Protein 3EGR (pdb70)

Sequence (123 aa):
QKEWPLWEVFVRSKQGLEHKHCGSLHATDAQQALHARRDVYTRRQEGVSIWVVPSSTAITASAPKEWPLWEVFVRSKQGLEHKHCGSLHATDAQQALHHARDVYTRRQEGVSIWVVPSTAITASAP

InterPro domains:
  IPR009359 1,2-phenylacetyl-CoA epoxidase, subunit B [PF06243] (5-92)
  IPR009359 1,2-phenylacetyl-CoA epoxidase, subunit B [PIRSF030200] (2-95)
  IPR009359 1,2-phenylacetyl-CoA epoxidase, subunit B [TIGR02157] (6-95)
  IPR038693 Phenylacetyl-CoA epoxidase, subunit B [G3DSA:3.10.20.520] (1-65)

Solvent-accessible surface area: 7935 Å² total

Nearest PDB structures (foldseek):
  3egr-assembly1_B-2  TM=1.000E+00  e=9.065E-10  Cupriavidus pinatubonensis JMP134
  4iit-assembly1_B-2  TM=1.007E+00  e=4.317E-09  Klebsiella pneumoniae subsp. pneumoniae MGH 78578
  6bq8-assembly1_A  TM=4.868E-01  e=2.637E+00  Homo sapiens
  3egr-assembly1_B-2  TM=1.017E+00  e=6.354E-11  Cupriavidus pinatubonensis JMP134
  4iit-assembly1_B-2  TM=9.914E-01  e=5.983E-08  Klebsiella pneumoniae subsp. pneumoniae MGH 78578

B-factor: mean 26.14, std 7.86, range [10.58, 69.85]

Organism: Cupriavidus pinatubonensis (strain JMP 134 / LMG 1197) (NCBI:txid264198)

CATH classification: 3.10.20.520

Secondary structure (DSSP, 8-state):
-----EEEEEEE-TT-SS-EEEEEEE-SSHHHHH--IIIIITT-TT-EEEEEEGGG-EEPP-/----EEEEEEE-SS-SSPEEEEEEE-SSHHHHH--HHHHS-S-TT-EEEEEEGGG-EE---

Radius of gyration: 14.67 Å; Cα contacts (8 Å, |Δi|>4): 258; chains: 2; bounding box: 36×41×39 Å

Structure (mmCIF, N/CA/C/O backbone):
data_3EGR
#
_entry.id   3EGR
#
_cell.length_a   93.260
_cell.length_b   93.260
_cell.length_c   114.698
_cell.angle_alpha   90.000
_cell.angle_beta   90.000
_cell.angle_gamma   120.000
#
_symmetry.space_group_name_H-M   'P 61 2 2'
#
loop_
_entity.id
_entity.type
_entity.pdbx_description
1 polymer 'phenylacetate-CoA oxygenase subunit PaaB'
2 non-polymer 'THIOCYANATE ION'
3 water water
#
loop_
_atom_site.group_PDB
_atom_site.id
_atom_site.type_symbol
_atom_site.label_atom_id
_atom_site.label_alt_id
_atom_site.label_comp_id
_atom_site.label_asym_id
_atom_site.label_entity_id
_atom_site.label_seq_id
_atom_site.pdbx_PDB_ins_code
_atom_site.Cartn_x
_atom_site.Cartn_y
_atom_site.Cartn_z
_atom_site.occupancy
_atom_site.B_iso_or_equiv
_atom_site.auth_seq_id
_atom_site.auth_comp_id
_atom_site.auth_asym_id
_atom_site.auth_atom_id
_atom_site.pdbx_PDB_model_num
ATOM 1 N N . GLN A 1 4 ? 28.258 15.436 -11.682 1.00 49.60 3 GLN A N 1
ATOM 2 C CA . GLN A 1 4 ? 29.222 14.453 -11.118 1.00 49.29 3 GLN A CA 1
ATOM 3 C C . GLN A 1 4 ? 29.755 14.891 -9.730 1.00 45.07 3 GLN A C 1
ATOM 4 O O . GLN A 1 4 ? 30.434 15.915 -9.603 1.00 45.25 3 GLN A O 1
ATOM 10 N N . LYS A 1 5 ? 29.461 14.092 -8.704 1.00 38.25 4 LYS A N 1
ATOM 11 C CA . LYS A 1 5 ? 29.718 14.465 -7.318 1.00 34.97 4 LY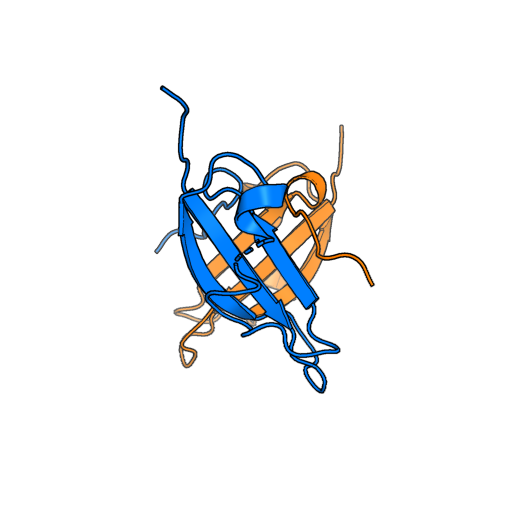S A CA 1
ATOM 12 C C . LYS A 1 5 ? 31.217 14.585 -6.969 1.00 31.65 4 LYS A C 1
ATOM 13 O O . LYS A 1 5 ? 32.073 14.117 -7.719 1.00 31.23 4 LYS A O 1
ATOM 18 N N . GLU A 1 6 ? 31.505 15.239 -5.835 1.00 26.97 5 GLU A N 1
ATOM 19 C CA . GLU A 1 6 ? 32.851 15.303 -5.250 1.00 23.68 5 GLU A CA 1
ATOM 20 C C . GLU A 1 6 ? 33.060 14.105 -4.356 1.00 21.93 5 GLU A C 1
ATOM 21 O O . GLU A 1 6 ? 32.136 13.676 -3.687 1.00 21.11 5 GLU A O 1
ATOM 27 N N . TRP A 1 7 ? 34.284 13.586 -4.335 1.00 21.81 6 TRP A N 1
ATOM 28 C CA . TRP A 1 7 ? 34.638 12.414 -3.545 1.00 22.16 6 TRP A CA 1
ATOM 29 C C . TRP A 1 7 ? 35.876 12.719 -2.715 1.00 24.19 6 TRP A C 1
ATOM 30 O O . TRP A 1 7 ? 36.955 12.166 -2.956 1.00 25.31 6 TRP A O 1
ATOM 41 N N . PRO A 1 8 ? 35.727 13.596 -1.721 1.00 23.73 7 PRO A N 1
ATOM 42 C CA . PRO A 1 8 ? 36.870 13.976 -0.911 1.00 23.64 7 PRO A CA 1
ATOM 43 C C . PRO A 1 8 ? 37.437 12.814 -0.081 1.00 23.84 7 PRO A C 1
ATOM 44 O O . PRO A 1 8 ? 36.801 11.748 0.037 1.00 22.84 7 PRO A O 1
ATOM 48 N N . LEU A 1 9 ? 38.630 13.048 0.472 1.00 22.36 8 LEU A N 1
ATOM 49 C CA . LEU A 1 9 ? 39.361 12.063 1.262 1.00 21.44 8 LEU A CA 1
ATOM 50 C C . LEU A 1 9 ? 38.908 12.115 2.719 1.00 22.30 8 LEU A C 1
ATOM 51 O O . LEU A 1 9 ? 38.678 13.196 3.265 1.00 24.87 8 LEU A O 1
ATOM 56 N N . TRP A 1 10 ? 38.767 10.936 3.327 1.00 22.88 9 TRP A N 1
ATOM 57 C CA . TRP A 1 10 ? 38.352 10.776 4.730 1.00 21.34 9 TRP A CA 1
ATOM 58 C C . TRP A 1 10 ? 39.370 9.916 5.439 1.00 21.83 9 TRP A C 1
ATOM 59 O O . TRP A 1 10 ? 39.892 8.961 4.863 1.00 22.65 9 TRP A O 1
ATOM 70 N N . GLU A 1 11 ? 39.690 10.267 6.674 1.00 23.08 10 GLU A N 1
ATOM 71 C CA . GLU A 1 11 ? 40.495 9.387 7.499 1.00 24.33 10 GLU A CA 1
ATOM 72 C C . GLU A 1 11 ? 39.561 8.558 8.371 1.00 25.14 10 GLU A C 1
ATOM 73 O O . GLU A 1 11 ? 38.530 9.055 8.857 1.00 25.03 10 GLU A O 1
ATOM 79 N N . VAL A 1 12 ? 39.928 7.292 8.550 1.00 24.36 11 VAL A N 1
ATOM 80 C CA . VAL A 1 12 ? 39.103 6.332 9.256 1.00 23.78 11 VAL A CA 1
ATOM 81 C C . VAL A 1 12 ? 39.826 5.878 10.525 1.00 24.68 11 VAL A C 1
ATOM 82 O O . VAL A 1 12 ? 40.985 5.459 10.475 1.00 26.19 11 VAL A O 1
ATOM 86 N N . PHE A 1 13 ? 39.126 5.939 11.652 1.00 24.95 12 PHE A N 1
ATOM 87 C CA . PHE A 1 13 ? 39.647 5.464 12.930 1.00 23.56 12 PHE A CA 1
ATOM 88 C C . PHE A 1 13 ? 38.665 4.448 13.470 1.00 23.27 12 PHE A C 1
ATOM 89 O O . PHE A 1 13 ? 37.460 4.702 13.452 1.00 22.46 12 PHE A O 1
ATOM 97 N N . VAL A 1 14 ? 39.179 3.317 13.964 1.00 23.06 13 VAL A N 1
ATOM 98 C CA . VAL A 1 14 ? 38.344 2.238 14.492 1.00 22.70 13 VAL A CA 1
ATOM 99 C C . VAL A 1 14 ? 38.741 1.859 15.919 1.00 24.83 13 VAL A C 1
ATOM 100 O O . VAL A 1 14 ? 39.924 1.835 16.259 1.00 25.63 13 VAL A O 1
ATOM 104 N N . ARG A 1 15 ? 37.750 1.571 16.755 1.00 26.08 14 ARG A N 1
ATOM 105 C CA . ARG A 1 15 ? 38.005 0.981 18.056 1.00 26.63 14 ARG A CA 1
ATOM 106 C C . ARG A 1 15 ? 37.322 -0.357 18.093 1.00 26.53 14 ARG A C 1
ATOM 107 O O . ARG A 1 15 ? 36.103 -0.430 18.021 1.00 26.34 14 ARG A O 1
ATOM 115 N N . SER A 1 16 ? 38.117 -1.410 18.231 1.00 27.71 15 SER A N 1
ATOM 116 C CA . SER A 1 16 ? 37.619 -2.771 18.176 1.00 28.05 15 SER A CA 1
ATOM 117 C C . SER A 1 16 ? 36.778 -3.107 19.404 1.00 28.32 15 SER A C 1
ATOM 118 O O . SER A 1 16 ? 36.735 -2.327 20.359 1.00 26.67 15 SER A O 1
ATOM 121 N N . LYS A 1 17 ? 36.117 -4.270 19.362 1.00 31.19 16 LYS A N 1
ATOM 122 C CA . LYS A 1 17 ? 35.175 -4.703 20.416 1.00 33.50 16 LYS A CA 1
ATOM 123 C C . LYS A 1 17 ? 35.811 -4.597 21.792 1.00 34.38 16 LYS A C 1
ATOM 124 O O . LYS A 1 17 ? 35.388 -3.780 22.611 1.00 34.91 16 LYS A O 1
ATOM 127 N N . GLN A 1 18 ? 36.858 -5.385 22.023 1.00 35.33 17 GLN A N 1
ATOM 128 C CA . GLN A 1 18 ? 37.579 -5.3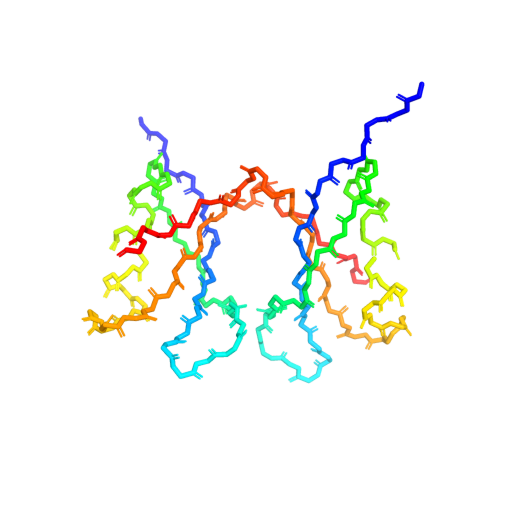33 23.296 1.00 36.11 17 GLN A CA 1
ATOM 129 C C . GLN A 1 18 ? 38.578 -4.149 23.357 1.00 36.56 17 GLN A C 1
ATOM 130 O O . GLN A 1 18 ? 39.255 -3.969 24.363 1.00 38.00 17 GLN A O 1
ATOM 133 N N . GLY A 1 19 ? 38.644 -3.328 22.305 1.00 36.69 18 GLY A N 1
ATOM 134 C CA . GLY A 1 19 ? 39.619 -2.228 22.209 1.00 35.05 18 GLY A CA 1
ATOM 135 C C . GLY A 1 19 ? 39.325 -1.021 23.088 1.00 34.17 18 GLY A C 1
ATOM 136 O O . GLY A 1 19 ? 38.166 -0.690 23.343 1.00 32.93 18 GLY A O 1
ATOM 137 N N . LEU A 1 20 ? 40.392 -0.355 23.534 1.00 33.71 19 LEU A N 1
ATOM 138 C CA . LEU A 1 20 ? 40.295 0.770 24.464 1.00 33.31 19 LEU A CA 1
ATOM 139 C C . LEU A 1 20 ? 40.193 2.116 23.753 1.00 32.86 19 LEU A C 1
ATOM 140 O O . LEU A 1 20 ? 39.432 2.979 24.184 1.00 34.15 19 LEU A O 1
ATOM 145 N N . GLU A 1 21 ? 40.953 2.308 22.676 1.00 30.95 20 GLU A N 1
ATOM 146 C CA . GLU A 1 21 ? 40.919 3.572 21.942 1.00 29.97 20 GLU A CA 1
ATOM 147 C C . GLU A 1 21 ? 40.790 3.406 20.421 1.00 28.34 20 GLU A C 1
ATOM 148 O O . GLU A 1 21 ? 41.031 2.340 19.870 1.00 27.13 20 GLU A O 1
ATOM 154 N N . HIS A 1 22 ? 40.396 4.482 19.750 1.00 26.96 21 HIS A N 1
ATOM 155 C CA . HIS A 1 22 ? 40.290 4.492 18.301 1.00 26.03 21 HIS A CA 1
ATOM 156 C C . HIS A 1 22 ? 41.695 4.594 17.694 1.00 26.17 21 HIS A C 1
ATOM 157 O O . HIS A 1 22 ? 42.482 5.438 18.108 1.00 26.85 21 HIS A O 1
ATOM 164 N N . LYS A 1 23 ? 42.009 3.708 16.748 1.00 25.80 22 LYS A N 1
ATOM 165 C CA . LYS A 1 23 ? 43.294 3.703 16.044 1.00 26.18 22 LYS A CA 1
ATOM 166 C C . LYS A 1 23 ? 43.027 4.020 14.569 1.00 26.89 22 LYS A C 1
ATOM 167 O O . LYS A 1 23 ? 42.073 3.507 13.971 1.00 26.76 22 LYS A O 1
ATOM 171 N N . HIS A 1 24 ? 43.869 4.869 13.988 1.00 26.22 23 HIS A N 1
ATOM 172 C CA . HIS A 1 24 ? 43.795 5.181 12.567 1.00 25.41 23 HIS A CA 1
ATOM 173 C C . HIS A 1 24 ? 44.135 3.944 11.774 1.00 26.24 23 HIS A C 1
ATOM 174 O O . HIS A 1 24 ? 45.183 3.341 11.991 1.00 27.21 23 HIS A O 1
ATOM 181 N N . CYS A 1 25 ? 43.265 3.562 10.852 1.00 26.39 24 CYS A N 1
ATOM 182 C CA . CYS A 1 25 ? 43.490 2.341 10.084 1.00 27.04 24 CYS A CA 1
ATOM 183 C C . CYS A 1 25 ? 43.590 2.558 8.567 1.00 26.13 24 CYS A C 1
ATOM 184 O O . CYS A 1 25 ? 43.884 1.624 7.836 1.00 26.23 24 CYS A O 1
ATOM 187 N N . GLY A 1 26 ? 43.375 3.788 8.100 1.00 26.53 25 GLY A N 1
ATOM 188 C CA . GLY A 1 26 ? 43.532 4.108 6.687 1.00 25.22 25 GLY A CA 1
ATOM 189 C C . GLY A 1 26 ? 42.671 5.263 6.243 1.00 26.06 25 GLY A C 1
ATOM 190 O O . GLY A 1 26 ? 42.129 6.008 7.081 1.00 26.23 25 GLY A O 1
ATOM 191 N N . SER A 1 27 ? 42.541 5.381 4.918 1.00 26.81 26 SER A N 1
ATOM 192 C CA . SER A 1 27 ? 41.820 6.470 4.250 1.00 28.02 26 SER A CA 1
ATOM 193 C C . SER A 1 27 ? 40.871 5.899 3.240 1.00 27.19 26 SER A C 1
ATOM 194 O O . SER A 1 27 ? 41.034 4.759 2.830 1.00 29.12 26 SER A O 1
ATOM 197 N N . LEU A 1 28 ? 39.900 6.699 2.819 1.00 24.68 27 LEU A N 1
ATOM 198 C CA . LEU A 1 28 ? 39.089 6.365 1.668 1.00 23.26 27 LEU A CA 1
ATOM 199 C C . LEU A 1 28 ? 38.403 7.612 1.118 1.00 23.35 27 LEU A C 1
ATOM 200 O O . LEU A 1 28 ? 38.276 8.613 1.819 1.00 24.74 27 LEU A O 1
ATOM 205 N N . HIS A 1 29 ? 37.994 7.555 -0.146 1.00 21.17 28 HIS A N 1
ATOM 206 C CA . HIS A 1 29 ? 37.246 8.641 -0.762 1.00 21.03 28 HIS A CA 1
ATOM 207 C C . HIS A 1 29 ? 35.767 8.332 -0.781 1.00 20.75 28 HIS A C 1
ATOM 208 O O . HIS A 1 29 ? 35.369 7.228 -1.169 1.00 20.44 28 HIS A O 1
ATOM 215 N N . ALA A 1 30 ? 34.958 9.316 -0.379 1.00 20.81 29 ALA A N 1
ATOM 216 C CA . ALA A 1 30 ? 33.497 9.142 -0.280 1.00 19.93 29 ALA A CA 1
ATOM 217 C C . ALA A 1 30 ? 32.787 10.469 -0.454 1.00 18.50 29 ALA A C 1
ATOM 218 O O . ALA A 1 30 ? 33.359 11.524 -0.202 1.00 18.94 29 ALA A O 1
ATOM 220 N N . THR A 1 31 ? 31.536 10.424 -0.891 1.00 18.74 30 THR A N 1
ATOM 221 C CA . THR A 1 31 ? 30.805 11.664 -1.164 1.00 18.61 30 THR A CA 1
ATOM 222 C C . THR A 1 31 ? 30.331 12.348 0.117 1.00 19.63 30 THR A C 1
ATOM 223 O O . THR A 1 31 ? 30.157 13.531 0.118 1.00 21.15 30 THR A O 1
ATOM 227 N N . ASP A 1 32 ? 30.134 11.625 1.211 1.00 21.12 31 ASP A N 1
ATOM 228 C CA . ASP A 1 32 ? 29.772 12.278 2.471 1.00 20.46 31 ASP A CA 1
ATOM 229 C C . ASP A 1 32 ? 30.074 11.388 3.660 1.00 20.50 31 ASP A C 1
ATOM 230 O O . ASP A 1 32 ? 30.522 10.234 3.490 1.00 20.94 31 ASP A O 1
ATOM 235 N N . ALA A 1 33 ? 29.828 11.911 4.860 1.00 18.50 32 ALA A N 1
ATOM 236 C CA . ALA A 1 33 ? 30.241 11.216 6.069 1.00 19.25 32 ALA A CA 1
ATOM 237 C C . ALA A 1 33 ? 29.518 9.872 6.209 1.00 19.85 32 ALA A C 1
ATOM 238 O O . ALA A 1 33 ? 30.107 8.880 6.643 1.00 19.98 32 ALA A O 1
ATOM 240 N N . GLN A 1 34 ? 28.258 9.822 5.802 1.00 20.93 33 GLN A N 1
ATOM 241 C CA . GLN A 1 34 ? 27.495 8.586 5.950 1.00 20.96 33 GLN A CA 1
ATOM 242 C C . GLN A 1 34 ? 27.941 7.514 4.968 1.00 20.23 33 GLN A C 1
ATOM 243 O O . GLN A 1 34 ? 27.966 6.338 5.318 1.00 18.72 33 GLN A O 1
ATOM 249 N N . GLN A 1 35 ? 28.318 7.914 3.759 1.00 21.49 34 GLN A N 1
ATOM 250 C CA . GLN A 1 35 ? 28.857 6.958 2.795 1.00 22.52 34 GLN A CA 1
ATOM 251 C C . GLN A 1 35 ? 30.244 6.497 3.237 1.00 22.31 34 GLN A C 1
ATOM 252 O O . GLN A 1 35 ? 30.593 5.321 3.057 1.00 23.90 34 GLN A O 1
ATOM 258 N N . ALA A 1 36 ? 31.023 7.399 3.831 1.00 20.97 35 ALA A N 1
ATOM 259 C CA . ALA A 1 36 ? 32.347 7.036 4.346 1.00 19.83 35 ALA A CA 1
ATOM 260 C C . ALA A 1 36 ? 32.232 5.994 5.466 1.00 20.82 35 ALA A C 1
ATOM 261 O O . ALA A 1 36 ? 32.970 5.013 5.507 1.00 21.54 35 ALA A O 1
ATOM 263 N N . LEU A 1 37 ? 31.283 6.199 6.365 1.00 22.82 36 LEU A N 1
ATOM 264 C CA . LEU A 1 37 ? 31.009 5.227 7.434 1.00 22.92 36 LEU A CA 1
ATOM 265 C C . LEU A 1 37 ? 30.644 3.863 6.869 1.00 21.72 36 LEU A C 1
ATOM 266 O O . LEU A 1 37 ? 31.235 2.860 7.238 1.00 21.07 36 LEU A O 1
ATOM 271 N N . HIS A 1 38 ? 29.655 3.850 5.981 1.00 22.18 37 HIS A N 1
ATOM 272 C CA . HIS A 1 38 ? 29.214 2.627 5.320 1.00 23.60 37 HIS A CA 1
ATOM 273 C C . HIS A 1 38 ? 30.394 1.902 4.655 1.00 22.98 37 HIS A C 1
ATOM 274 O O . HIS A 1 38 ? 30.570 0.704 4.852 1.00 22.96 37 HIS A O 1
ATOM 289 N N . ALA A 1 40 ? 33.700 2.325 5.239 1.00 19.50 39 ALA A N 1
ATOM 290 C CA . ALA A 1 40 ? 34.667 1.920 6.262 1.00 19.61 39 ALA A CA 1
ATOM 291 C C . ALA A 1 40 ? 34.191 0.645 6.950 1.00 20.07 39 ALA A C 1
ATOM 292 O O . ALA A 1 40 ? 34.986 -0.284 7.167 1.00 19.30 39 ALA A O 1
ATOM 294 N N A ARG A 1 41 ? 32.892 0.592 7.265 0.50 20.30 40 ARG A N 1
ATOM 295 N N B ARG A 1 41 ? 32.905 0.577 7.263 0.50 21.10 40 ARG A N 1
ATOM 296 C CA A ARG A 1 41 ? 32.277 -0.588 7.905 0.50 21.24 40 ARG A CA 1
ATOM 297 C CA B ARG A 1 41 ? 32.367 -0.599 7.940 0.50 22.60 40 ARG A CA 1
ATOM 298 C C A ARG A 1 41 ? 32.595 -1.853 7.105 0.50 21.40 40 ARG A C 1
ATOM 299 C C B ARG A 1 41 ? 32.593 -1.869 7.107 0.50 22.19 40 ARG A C 1
ATOM 300 O O A ARG A 1 41 ? 32.976 -2.877 7.672 0.50 23.79 40 ARG A O 1
ATOM 301 O O B ARG A 1 41 ? 32.900 -2.927 7.659 0.50 24.51 40 ARG A O 1
ATOM 316 N N . ASP A 1 42 ? 32.462 -1.765 5.788 1.00 20.73 41 ASP A N 1
ATOM 317 C CA . ASP A 1 42 ? 32.753 -2.892 4.899 1.00 20.90 41 ASP A CA 1
ATOM 318 C C . ASP A 1 42 ? 34.247 -3.119 4.679 1.00 20.48 41 ASP A C 1
ATOM 319 O O . ASP A 1 42 ? 34.749 -4.241 4.817 1.00 19.78 41 ASP A O 1
ATOM 324 N N . VAL A 1 43 ? 34.954 -2.053 4.320 1.00 20.53 42 VAL A N 1
ATOM 325 C CA . VAL A 1 43 ? 36.353 -2.174 3.909 1.00 20.48 42 VAL A CA 1
ATOM 326 C C . VAL A 1 43 ? 37.256 -2.557 5.071 1.00 20.33 42 VAL A C 1
ATOM 327 O O . VAL A 1 43 ? 38.188 -3.328 4.881 1.00 19.74 42 VAL A O 1
ATOM 331 N N . TYR A 1 44 ? 36.976 -2.026 6.265 1.00 20.26 43 TYR A N 1
ATOM 332 C CA . TYR A 1 44 ? 37.913 -2.120 7.387 1.00 20.98 43 TYR A CA 1
ATOM 333 C C . TYR A 1 44 ? 37.411 -2.965 8.546 1.00 23.01 43 TYR A C 1
ATOM 334 O O . TYR A 1 44 ? 38.212 -3.627 9.189 1.00 26.39 43 TYR A O 1
ATOM 343 N N . THR A 1 45 ? 36.114 -2.958 8.840 1.00 22.69 44 THR A N 1
ATOM 344 C CA . THR A 1 45 ? 35.626 -3.756 9.970 1.00 20.66 44 THR A CA 1
ATOM 345 C C . THR A 1 45 ? 34.930 -5.048 9.560 1.00 20.05 44 THR A C 1
ATOM 346 O O . THR A 1 4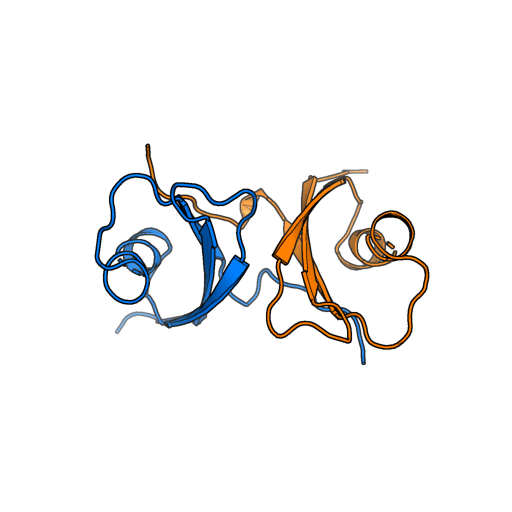5 ? 34.688 -5.905 10.408 1.00 19.06 44 THR A O 1
ATOM 350 N N . ARG A 1 46 ? 34.594 -5.190 8.279 1.00 19.87 45 ARG A N 1
ATOM 351 C CA . ARG A 1 46 ? 33.831 -6.350 7.823 1.00 19.78 45 ARG A CA 1
ATOM 352 C C . ARG A 1 46 ? 32.567 -6.563 8.648 1.00 20.03 45 ARG A C 1
ATOM 353 O O . ARG A 1 46 ? 32.192 -7.691 8.930 1.00 17.12 45 ARG A O 1
ATOM 361 N N . ARG A 1 47 ? 31.922 -5.464 9.032 1.00 22.03 46 ARG A N 1
ATOM 362 C CA . ARG A 1 47 ? 30.655 -5.497 9.784 1.00 23.95 46 ARG A CA 1
ATOM 363 C C . ARG A 1 47 ? 30.678 -6.202 11.148 1.00 24.41 46 ARG A C 1
ATOM 364 O O . ARG A 1 47 ? 29.635 -6.566 11.652 1.00 23.76 46 ARG A O 1
ATOM 372 N N . GLN A 1 48 ? 31.854 -6.347 11.757 1.00 27.07 47 GLN A N 1
ATOM 373 C CA . GLN A 1 48 ? 31.981 -6.877 13.124 1.00 28.32 47 GLN A CA 1
ATOM 374 C C . GLN A 1 48 ? 31.044 -6.148 14.098 1.00 26.99 47 GLN A C 1
ATOM 375 O O . GLN A 1 48 ? 30.960 -4.923 14.080 1.00 25.73 47 GLN A O 1
ATOM 381 N N . GLU A 1 49 ? 30.341 -6.909 14.940 1.00 27.49 48 GLU A N 1
ATOM 382 C CA . GLU A 1 49 ? 29.566 -6.338 16.045 1.00 26.90 48 GLU A CA 1
ATOM 383 C C . GLU A 1 49 ? 30.547 -5.701 17.024 1.00 25.68 48 GLU A C 1
ATOM 384 O O . GLU A 1 49 ? 31.682 -6.176 17.182 1.00 23.58 48 GLU A O 1
ATOM 388 N N . GLY A 1 50 ? 30.109 -4.612 17.655 1.00 25.28 49 GLY A N 1
ATOM 389 C CA . GLY A 1 50 ? 30.801 -4.047 18.813 1.00 25.48 49 GLY A CA 1
ATOM 390 C C . GLY A 1 50 ? 31.984 -3.147 18.515 1.00 26.05 49 GLY A C 1
ATOM 391 O O . GLY A 1 50 ? 32.754 -2.805 19.411 1.00 27.62 49 GLY A O 1
ATOM 392 N N . VAL A 1 51 ? 32.116 -2.737 17.264 1.00 25.38 50 VAL A N 1
ATOM 393 C CA . VAL A 1 51 ? 33.269 -1.979 16.813 1.00 23.85 50 VAL A CA 1
ATOM 394 C C . VAL A 1 51 ? 32.792 -0.559 16.577 1.00 23.65 50 VAL A C 1
ATOM 395 O O . VAL A 1 51 ? 31.754 -0.384 15.957 1.00 26.85 50 VAL A O 1
ATOM 399 N N . SER A 1 52 ? 33.528 0.447 17.062 1.00 22.42 51 SER A N 1
ATOM 400 C CA . SER A 1 52 ? 33.192 1.857 16.797 1.00 21.57 51 SER A CA 1
ATOM 401 C C . SER A 1 52 ? 34.040 2.406 15.668 1.00 22.26 51 SER A C 1
ATOM 402 O O . SER A 1 52 ? 35.264 2.262 15.703 1.00 23.16 51 SER A O 1
ATOM 405 N N . ILE A 1 53 ? 33.390 3.048 14.691 1.00 20.59 52 ILE A N 1
ATOM 406 C CA . ILE A 1 53 ? 34.081 3.697 13.575 1.00 20.21 52 ILE A CA 1
ATOM 407 C C . ILE A 1 53 ? 33.924 5.224 13.616 1.00 19.30 52 ILE A C 1
ATOM 408 O O . ILE A 1 53 ? 32.824 5.743 13.766 1.00 18.41 52 ILE A O 1
ATOM 413 N N . TRP A 1 54 ? 35.035 5.935 13.469 1.00 20.50 53 TRP A N 1
ATOM 414 C CA . TRP A 1 54 ? 35.032 7.387 13.274 1.00 20.26 53 TRP A CA 1
ATOM 415 C C . TRP A 1 54 ? 35.586 7.721 11.898 1.00 20.75 53 TRP A C 1
ATOM 416 O O . TRP A 1 54 ? 36.663 7.229 11.522 1.00 21.33 53 TRP A O 1
ATOM 427 N N . VAL A 1 55 ? 34.860 8.561 11.162 1.00 20.55 54 VAL A N 1
ATOM 428 C CA . VAL A 1 55 ? 35.354 9.119 9.917 1.00 20.28 54 VAL A CA 1
ATOM 429 C C . VAL A 1 55 ? 35.490 10.632 10.054 1.00 22.66 54 VAL A C 1
ATOM 430 O O . VAL A 1 55 ? 34.679 11.301 10.712 1.00 24.09 54 VAL A O 1
ATOM 434 N N . VAL A 1 56 ? 36.532 11.155 9.415 1.00 24.03 55 VAL A N 1
ATOM 435 C CA . VAL A 1 56 ? 36.893 12.566 9.482 1.00 23.77 55 VAL A CA 1
ATOM 436 C C . VAL A 1 56 ? 37.405 12.992 8.117 1.00 24.05 55 VAL A C 1
ATOM 437 O O . VAL A 1 56 ? 38.298 12.337 7.555 1.00 23.37 55 VAL A O 1
ATOM 441 N N . PRO A 1 57 ? 36.839 14.076 7.560 1.00 24.21 56 PRO A N 1
ATOM 442 C CA . PRO A 1 57 ? 37.420 14.576 6.332 1.00 23.83 56 PRO A CA 1
ATOM 443 C C . PRO A 1 57 ? 38.851 14.999 6.606 1.00 23.05 56 PRO A C 1
ATOM 444 O O . PRO A 1 57 ? 39.107 15.630 7.638 1.00 22.75 56 PRO A O 1
ATOM 448 N N A SER A 1 58 ? 39.757 14.621 5.703 0.50 22.37 57 SER A N 1
ATOM 449 N N B SER A 1 58 ? 39.768 14.657 5.703 0.50 21.89 57 SER A N 1
ATOM 450 C CA A SER A 1 58 ? 41.175 14.968 5.784 0.50 22.71 57 SER A CA 1
ATOM 451 C CA B SER A 1 58 ? 41.184 14.970 5.878 0.50 21.80 57 SER A CA 1
ATOM 452 C C A SER A 1 58 ? 41.432 16.439 6.111 0.50 22.52 57 SER A C 1
ATOM 453 C C B SER A 1 58 ? 41.484 16.457 6.072 0.50 22.05 57 SER A C 1
ATOM 454 O O A SER A 1 58 ? 42.288 16.763 6.932 0.50 24.04 57 SER A O 1
ATOM 455 O O B SER A 1 58 ? 42.452 16.812 6.740 0.50 23.63 57 SER A O 1
ATOM 460 N N . THR A 1 59 ? 40.675 17.328 5.480 1.00 21.45 58 THR A N 1
ATOM 461 C CA . THR A 1 59 ? 40.862 18.747 5.670 1.00 19.13 58 THR A CA 1
ATOM 462 C C . THR A 1 59 ? 40.678 19.165 7.114 1.00 18.35 58 THR A C 1
ATOM 463 O O . THR A 1 59 ? 41.108 20.222 7.495 1.00 22.03 58 THR A O 1
ATOM 467 N N . ALA A 1 60 ? 40.054 18.335 7.936 1.00 19.91 59 ALA A N 1
ATOM 468 C CA . ALA A 1 60 ? 39.800 18.686 9.332 1.00 19.33 59 ALA A CA 1
ATOM 469 C C . ALA A 1 60 ? 41.000 18.391 10.251 1.00 19.63 59 ALA A C 1
ATOM 470 O O . ALA A 1 60 ? 41.005 18.807 11.402 1.00 22.53 59 ALA A O 1
ATOM 472 N N . ILE A 1 61 ? 42.004 17.679 9.754 1.00 19.47 60 ILE A N 1
ATOM 473 C CA . 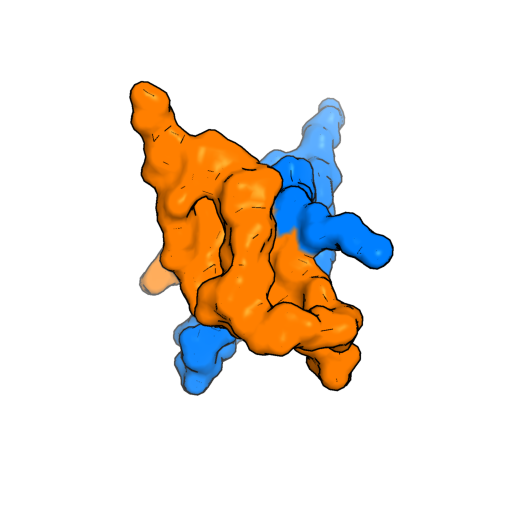ILE A 1 61 ? 43.150 17.276 10.569 1.00 21.14 60 ILE A CA 1
ATOM 474 C C . ILE A 1 61 ? 44.297 18.258 10.391 1.00 21.00 60 ILE A C 1
ATOM 475 O O . ILE A 1 61 ? 44.689 18.527 9.276 1.00 24.98 60 ILE A O 1
ATOM 480 N N . THR A 1 62 ? 44.825 18.785 11.481 1.00 20.89 61 THR A N 1
ATOM 481 C CA . THR A 1 62 ? 46.062 19.557 11.467 1.00 19.80 61 THR A CA 1
ATOM 482 C C . THR A 1 62 ? 47.138 18.698 12.147 1.00 20.66 61 THR A C 1
ATOM 483 O O . THR A 1 62 ? 46.965 18.271 13.302 1.00 19.06 61 THR A O 1
ATOM 487 N N . ALA A 1 63 ? 48.226 18.422 11.419 1.00 20.17 62 ALA A N 1
ATOM 488 C CA . ALA A 1 63 ? 49.344 17.613 11.923 1.00 18.16 62 ALA A CA 1
ATOM 489 C C . ALA A 1 63 ? 50.449 18.501 12.464 1.00 19.17 62 ALA A C 1
ATOM 490 O O . ALA A 1 63 ? 50.563 19.666 12.096 1.00 19.08 62 ALA A O 1
ATOM 492 N N . SER A 1 64 ? 51.239 17.960 13.375 1.00 21.59 63 SER A N 1
ATOM 493 C CA . SER A 1 64 ? 52.420 18.650 13.843 1.00 23.88 63 SER A CA 1
ATOM 494 C C . SER A 1 64 ? 53.475 18.645 12.719 1.00 28.22 63 SER A C 1
ATOM 495 O O . SER A 1 64 ? 53.477 17.754 11.852 1.00 27.06 63 SER A O 1
ATOM 498 N N . ALA A 1 65 ? 54.362 19.644 12.757 1.00 32.07 64 ALA A N 1
ATOM 499 C CA . ALA A 1 65 ? 55.366 19.881 11.721 1.00 34.85 64 ALA A CA 1
ATOM 500 C C . ALA A 1 65 ? 56.638 19.055 11.956 1.00 39.68 64 ALA A C 1
ATOM 501 O O . ALA A 1 65 ? 57.277 19.198 13.008 1.00 41.23 64 ALA A O 1
ATOM 503 N N . PRO A 1 66 ? 57.013 18.180 10.991 1.00 42.95 65 PRO A N 1
ATOM 504 C CA . PRO A 1 66 ? 58.318 17.469 11.039 1.00 43.55 65 PRO A CA 1
ATOM 505 C C . PRO A 1 66 ? 59.525 18.382 11.250 1.00 42.45 65 PRO A C 1
ATOM 506 O O . PRO A 1 66 ? 60.055 18.433 12.357 1.00 41.84 65 PRO A O 1
ATOM 510 N N . LYS B 1 5 ? 35.931 35.165 23.389 1.00 30.71 4 LYS B N 1
ATOM 511 C CA . LYS B 1 5 ? 36.912 34.254 22.717 1.00 32.77 4 LYS B CA 1
ATOM 512 C C . LYS B 1 5 ? 36.491 32.781 22.914 1.00 31.64 4 LYS B C 1
ATOM 513 O O . LYS B 1 5 ? 36.269 32.356 24.040 1.00 34.24 4 LYS B O 1
ATOM 517 N N . GLU B 1 6 ? 36.391 32.002 21.840 1.00 28.18 5 GLU B N 1
ATOM 518 C CA . GLU B 1 6 ? 35.836 30.637 21.932 1.00 26.88 5 GLU B CA 1
ATOM 519 C C . GLU B 1 6 ? 36.893 29.585 22.241 1.00 25.97 5 GLU B C 1
ATOM 520 O O . GLU B 1 6 ? 38.027 29.690 21.758 1.00 26.77 5 GLU B O 1
ATOM 526 N N . TRP B 1 7 ? 36.521 28.554 23.008 1.00 25.16 6 TRP B N 1
ATOM 527 C CA . TRP B 1 7 ? 37.423 27.413 23.264 1.00 24.80 6 TRP B CA 1
ATOM 528 C C . TRP B 1 7 ? 36.756 26.093 22.897 1.00 24.05 6 TRP B C 1
ATOM 529 O O . TRP B 1 7 ? 36.261 25.371 23.756 1.00 24.68 6 TRP B O 1
ATOM 540 N N . PRO B 1 8 ? 36.736 25.767 21.608 1.00 22.04 7 PRO B N 1
ATOM 541 C CA . PRO B 1 8 ? 36.167 24.525 21.151 1.00 21.48 7 PRO B CA 1
ATOM 542 C C . PRO B 1 8 ? 36.955 23.298 21.587 1.00 21.41 7 PRO B C 1
ATOM 543 O O . PRO B 1 8 ? 38.137 23.423 21.911 1.00 20.48 7 PRO B O 1
ATOM 547 N N . LEU B 1 9 ? 36.293 22.131 21.567 1.00 21.37 8 LEU B N 1
ATOM 548 C CA . LEU B 1 9 ? 36.908 20.834 21.878 1.00 21.44 8 LEU B CA 1
ATOM 549 C C . LEU B 1 9 ? 37.647 20.262 20.680 1.00 22.28 8 LEU B C 1
ATOM 550 O O . LEU B 1 9 ? 37.153 20.326 19.543 1.00 22.18 8 LEU B O 1
ATOM 555 N N . TRP B 1 10 ? 38.800 19.652 20.956 1.00 22.19 9 TRP B N 1
ATOM 556 C CA . TRP B 1 10 ? 39.624 19.006 19.928 1.00 21.28 9 TRP B CA 1
ATOM 557 C C . TRP B 1 10 ? 39.875 17.594 20.327 1.00 20.82 9 TRP B C 1
ATOM 558 O O . TRP B 1 10 ? 40.062 17.314 21.492 1.00 20.84 9 TRP B O 1
ATOM 569 N N . GLU B 1 11 ? 39.900 16.697 19.361 1.00 22.84 10 GLU B N 1
ATOM 570 C CA . GLU B 1 11 ? 40.264 15.317 19.632 1.00 23.57 10 GLU B CA 1
ATOM 571 C C . GLU B 1 11 ? 41.699 15.163 19.174 1.00 24.78 10 GLU B C 1
ATOM 572 O O . GLU B 1 11 ? 42.099 15.714 18.119 1.00 22.59 10 GLU B O 1
ATOM 578 N N . VAL B 1 12 ? 42.463 14.401 19.953 1.00 24.01 11 VAL B N 1
ATOM 579 C CA . VAL B 1 12 ? 43.893 14.295 19.741 1.00 23.07 11 VAL B CA 1
ATOM 580 C C . VAL B 1 12 ? 44.318 12.857 19.502 1.00 23.20 11 VAL B C 1
ATOM 581 O O . VAL B 1 12 ? 44.008 11.974 20.305 1.00 25.01 11 VAL B O 1
ATOM 585 N N . PHE B 1 13 ? 45.054 12.650 18.408 1.00 23.64 12 PHE B N 1
ATOM 586 C CA . PHE B 1 13 ? 45.634 11.355 18.039 1.00 22.64 12 PHE B CA 1
ATOM 587 C C . PHE B 1 13 ? 47.157 11.504 17.989 1.00 23.58 12 PHE B C 1
ATOM 588 O O . PHE B 1 13 ? 47.674 12.489 17.442 1.00 24.57 12 PHE B O 1
ATOM 596 N N . VAL B 1 14 ? 47.861 10.535 18.571 1.00 23.42 13 VAL B N 1
ATOM 597 C CA . VAL B 1 14 ? 49.322 10.551 18.651 1.00 24.09 13 VAL B CA 1
ATOM 598 C C . VAL B 1 14 ? 49.893 9.266 18.068 1.00 25.30 13 VAL B C 1
ATOM 599 O O . VAL B 1 14 ? 49.352 8.189 18.309 1.00 24.68 13 VAL B O 1
ATOM 603 N N . ARG B 1 15 ? 50.962 9.378 17.282 1.00 26.25 14 ARG B N 1
ATOM 604 C CA . ARG B 1 15 ? 51.695 8.200 16.827 1.00 27.27 14 ARG B CA 1
ATOM 605 C C . ARG B 1 15 ? 53.091 8.340 17.363 1.00 27.43 14 ARG B C 1
ATOM 606 O O . ARG B 1 15 ? 53.800 9.268 17.002 1.00 28.89 14 ARG B O 1
ATOM 614 N N . SER B 1 16 ? 53.482 7.425 18.236 1.00 28.24 15 SER B N 1
ATOM 615 C CA . SER B 1 16 ? 54.763 7.536 18.910 1.00 29.00 15 SER B CA 1
ATOM 616 C C . SER B 1 16 ? 55.876 7.184 17.935 1.00 29.14 15 SER B C 1
ATOM 617 O O . SER B 1 16 ? 55.618 6.589 16.879 1.00 28.16 15 SER B O 1
ATOM 620 N N . LYS B 1 17 ? 57.099 7.580 18.285 1.00 30.89 16 LYS B N 1
ATOM 621 C CA . LYS B 1 17 ? 58.272 7.302 17.451 1.00 33.73 16 LYS B CA 1
ATOM 622 C C . LYS B 1 17 ? 58.273 5.811 17.077 1.00 35.33 16 LYS B C 1
ATOM 623 O O . LYS B 1 17 ? 58.361 5.467 15.892 1.00 36.13 16 LYS B O 1
ATOM 626 N N . GLN B 1 18 ? 58.112 4.955 18.095 1.00 36.62 17 GLN B N 1
ATOM 627 C CA . GLN B 1 18 ? 58.095 3.480 17.948 1.00 36.99 17 GLN B CA 1
ATOM 628 C C . GLN B 1 18 ? 56.890 2.996 17.112 1.00 37.23 17 GLN B C 1
ATOM 629 O O . GLN B 1 18 ? 57.010 2.026 16.358 1.00 37.33 17 GLN B O 1
ATOM 633 N N . GLY B 1 19 ? 55.752 3.691 17.236 1.00 36.83 18 GLY B N 1
ATOM 634 C CA . GLY B 1 19 ? 54.461 3.225 16.701 1.00 35.36 18 GLY B CA 1
ATOM 635 C C . GLY B 1 19 ? 54.260 3.319 15.201 1.00 34.39 18 GLY B C 1
ATOM 636 O O . GLY B 1 19 ? 54.997 4.017 14.490 1.00 34.39 18 GLY B O 1
ATOM 637 N N . LEU B 1 20 ? 53.242 2.608 14.727 1.00 33.53 19 LEU B N 1
ATOM 638 C CA . LEU B 1 20 ? 52.920 2.588 13.306 1.00 33.84 19 LEU B CA 1
ATOM 639 C C . LEU B 1 20 ? 51.618 3.313 12.925 1.00 33.49 19 LEU B C 1
ATOM 640 O O . LEU B 1 20 ? 51.360 3.490 11.743 1.00 36.03 19 LEU B O 1
ATOM 645 N N . GLU B 1 21 ? 50.796 3.727 13.885 1.00 31.44 20 GLU B N 1
ATOM 646 C CA . GLU B 1 21 ? 49.549 4.433 13.545 1.00 30.76 20 GLU B CA 1
ATOM 647 C C . GLU B 1 21 ? 49.119 5.432 14.628 1.00 28.90 20 GLU B C 1
ATOM 648 O O . GLU B 1 21 ? 49.451 5.271 15.798 1.00 28.36 20 GLU B O 1
ATOM 654 N N . HIS B 1 22 ? 48.390 6.470 14.247 1.00 26.30 21 HIS B N 1
ATOM 655 C CA . HIS B 1 22 ? 47.915 7.424 15.245 1.00 26.43 21 HIS B CA 1
ATOM 656 C C . HIS B 1 22 ? 46.806 6.838 16.137 1.00 26.02 21 HIS B C 1
ATOM 657 O O . HIS B 1 22 ? 45.794 6.381 15.637 1.00 26.49 21 HIS B O 1
ATOM 664 N N . LYS B 1 23 ? 47.026 6.834 17.450 1.00 25.85 22 LYS B N 1
ATOM 665 C CA . LYS B 1 23 ? 46.037 6.363 18.421 1.00 26.25 22 LYS B CA 1
ATOM 666 C C . LYS B 1 23 ? 45.393 7.586 19.064 1.00 26.23 22 LYS B C 1
ATOM 667 O O . LYS B 1 23 ? 46.076 8.562 19.384 1.00 25.73 22 LYS B O 1
ATOM 671 N N . HIS B 1 24 ? 44.079 7.537 19.247 1.00 26.24 23 HIS B N 1
ATOM 672 C CA . HIS B 1 24 ? 43.358 8.575 19.979 1.00 24.73 23 HIS B CA 1
ATOM 673 C C . HIS B 1 24 ? 43.822 8.501 21.396 1.00 25.14 23 HIS B C 1
ATOM 674 O O . HIS B 1 24 ? 43.872 7.415 21.966 1.00 25.46 23 HIS B O 1
ATOM 681 N N . CYS B 1 25 ? 44.184 9.637 21.973 1.00 26.53 24 CYS B N 1
ATOM 682 C CA . CYS B 1 25 ? 44.595 9.642 23.368 1.00 27.33 24 CYS B CA 1
ATOM 683 C C . CYS B 1 25 ? 43.938 10.720 24.210 1.00 25.77 24 CYS B C 1
ATOM 684 O O . CYS B 1 25 ? 44.277 10.871 25.361 1.00 26.84 24 CYS B O 1
ATOM 687 N N . GLY B 1 26 ? 42.977 11.447 23.654 1.00 26.00 25 GLY B N 1
ATOM 688 C CA . GLY B 1 26 ? 42.141 12.327 24.458 1.00 24.70 25 GLY B CA 1
ATOM 689 C C . GLY B 1 26 ? 41.593 13.531 23.736 1.00 24.30 25 GLY B C 1
ATOM 690 O O . GLY B 1 26 ? 41.658 13.642 22.515 1.00 25.38 25 GLY B O 1
ATOM 691 N N . SER B 1 27 ? 41.060 14.446 24.528 1.00 25.72 26 SER B N 1
ATOM 692 C CA . SER B 1 27 ? 40.444 15.669 24.041 1.00 25.15 26 SER B CA 1
ATOM 693 C C . SER B 1 27 ? 40.760 16.840 24.977 1.00 24.63 26 SER B C 1
ATOM 694 O O . SER B 1 27 ? 40.906 16.675 26.179 1.00 23.97 26 SER B O 1
ATOM 697 N N . LEU B 1 28 ? 40.863 18.028 24.407 1.00 24.01 27 LEU B N 1
ATOM 698 C CA . LEU B 1 28 ? 41.167 19.219 25.173 1.00 22.45 27 LEU B CA 1
ATOM 699 C C . LEU B 1 28 ? 40.545 20.418 24.469 1.00 22.97 27 LEU B C 1
ATOM 700 O O . LEU B 1 28 ? 40.280 20.343 23.270 1.00 25.16 27 LEU B O 1
ATOM 705 N N . HIS B 1 29 ? 40.292 21.497 25.208 1.00 21.21 28 HIS B N 1
ATOM 706 C CA . HIS B 1 29 ? 39.791 22.739 24.611 1.00 20.70 28 HIS B CA 1
ATOM 707 C C . HIS B 1 29 ? 40.928 23.688 24.274 1.00 21.05 28 HIS B C 1
ATOM 708 O O . HIS B 1 29 ? 41.840 23.850 25.062 1.00 21.64 28 HIS B O 1
ATOM 715 N N . ALA B 1 30 ? 40.856 24.348 23.123 1.00 21.14 29 ALA B N 1
ATOM 716 C CA . ALA B 1 30 ? 41.888 25.317 22.724 1.00 19.51 29 ALA B CA 1
ATOM 717 C C . ALA B 1 30 ? 41.269 26.298 21.749 1.00 19.28 29 ALA B C 1
ATOM 718 O O . ALA B 1 30 ? 40.224 26.007 21.163 1.00 20.28 29 ALA B O 1
ATOM 720 N N . THR B 1 31 ? 41.883 27.464 21.588 1.00 18.00 30 THR B N 1
ATOM 721 C CA . THR B 1 31 ? 41.299 28.488 20.723 1.00 19.60 30 THR B CA 1
ATOM 722 C C . THR B 1 31 ? 41.490 28.146 19.247 1.00 21.49 30 THR B C 1
ATOM 723 O O . THR B 1 31 ? 40.670 28.528 18.411 1.00 23.19 30 THR B O 1
ATOM 727 N N . ASP B 1 32 ? 42.540 27.402 18.919 1.00 21.69 31 ASP B N 1
ATOM 728 C CA . ASP B 1 32 ? 42.786 27.055 17.522 1.00 20.66 31 ASP B CA 1
ATOM 729 C C . ASP B 1 32 ? 43.614 25.786 17.405 1.00 19.93 31 ASP B C 1
ATOM 730 O O . ASP B 1 32 ? 44.030 25.226 18.420 1.00 18.74 31 ASP B O 1
ATOM 735 N N . ALA B 1 33 ? 43.849 25.343 16.171 1.00 18.82 32 ALA B N 1
ATOM 736 C CA . ALA B 1 33 ? 44.562 24.085 15.926 1.00 19.16 32 ALA B CA 1
ATOM 737 C C . ALA B 1 33 ? 45.999 24.123 16.455 1.00 18.19 32 ALA B C 1
ATOM 738 O O . ALA B 1 33 ? 46.496 23.133 16.996 1.00 19.18 32 ALA B O 1
ATOM 740 N N . GLN B 1 34 ? 46.659 25.261 16.319 1.00 19.26 33 GLN B N 1
ATOM 741 C CA . GLN B 1 34 ? 48.049 25.374 16.755 1.00 19.36 33 GLN B CA 1
ATOM 742 C C . GLN B 1 34 ? 48.166 25.314 18.274 1.00 20.21 33 GLN B C 1
ATOM 743 O O . GLN B 1 34 ? 49.061 24.641 18.820 1.00 19.05 33 GLN B O 1
ATOM 749 N N . GLN B 1 35 ? 47.244 25.975 18.963 1.00 21.46 34 GLN B N 1
ATOM 750 C CA . GLN B 1 35 ? 47.245 25.921 20.417 1.00 23.30 34 GLN B CA 1
ATOM 751 C C . GLN B 1 35 ? 46.960 24.487 20.833 1.00 22.66 34 GLN B C 1
ATOM 752 O O . GLN B 1 35 ? 47.612 23.956 21.721 1.00 24.64 34 GLN B O 1
ATOM 758 N N . ALA B 1 36 ? 46.012 23.840 20.166 1.00 20.55 35 ALA B N 1
ATOM 759 C CA . ALA B 1 36 ? 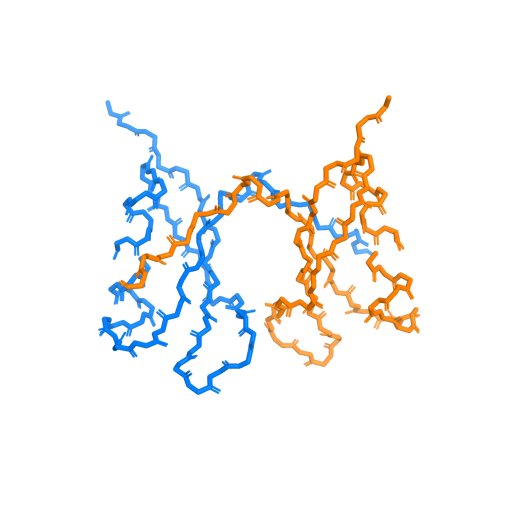45.731 22.451 20.468 1.00 20.31 35 ALA B CA 1
ATOM 760 C C . ALA B 1 36 ? 46.997 21.577 20.296 1.00 21.78 35 ALA B C 1
ATOM 761 O O . ALA B 1 36 ? 47.244 20.677 21.093 1.00 22.11 35 ALA B O 1
ATOM 763 N N . LEU B 1 37 ? 47.814 21.843 19.283 1.00 22.23 36 LEU B N 1
ATOM 764 C CA . LEU B 1 37 ? 49.010 21.028 19.094 1.00 21.13 36 LEU B CA 1
ATOM 765 C C . LEU B 1 37 ? 50.018 21.247 20.234 1.00 22.17 36 LEU B C 1
ATOM 766 O O . LEU B 1 37 ? 50.516 20.283 20.799 1.00 22.28 36 LEU B O 1
ATOM 771 N N A HIS B 1 38 ? 50.278 22.497 20.603 0.50 23.24 37 HIS B N 1
ATOM 772 N N B HIS B 1 38 ? 50.295 22.509 20.571 0.50 23.51 37 HIS B N 1
ATOM 773 C CA A HIS B 1 38 ? 51.237 22.773 21.680 0.50 23.33 37 HIS B CA 1
ATOM 774 C CA B HIS B 1 38 ? 51.184 22.853 21.699 0.50 23.81 37 HIS B CA 1
ATOM 775 C C A HIS B 1 38 ? 50.780 22.202 23.037 0.50 24.03 37 HIS B C 1
ATOM 776 C C B HIS B 1 38 ? 50.751 22.093 22.953 0.50 24.18 37 HIS B C 1
ATOM 777 O O A HIS B 1 38 ? 51.608 21.759 23.831 0.50 24.90 37 HIS B O 1
ATOM 778 O O B HIS B 1 38 ? 51.550 21.388 23.565 0.50 24.84 37 HIS B O 1
ATOM 799 N N . ALA B 1 40 ? 48.659 19.431 23.349 1.00 19.48 39 ALA B N 1
ATOM 800 C CA . ALA B 1 40 ? 48.737 17.995 23.166 1.00 18.26 39 ALA B CA 1
ATOM 801 C C . ALA B 1 40 ? 50.174 17.525 23.389 1.00 17.57 39 ALA B C 1
ATOM 802 O O . ALA B 1 40 ? 50.426 16.569 24.131 1.00 15.63 39 ALA B O 1
ATOM 804 N N . ARG B 1 41 ? 51.123 18.231 22.793 1.00 17.22 40 ARG B N 1
ATOM 805 C CA . ARG B 1 41 ? 52.516 17.841 22.939 1.00 18.87 40 ARG B CA 1
ATOM 806 C C . ARG B 1 41 ? 52.936 17.896 24.404 1.00 16.30 40 ARG B C 1
ATOM 807 O O . ARG B 1 41 ? 53.608 16.983 24.870 1.00 16.57 40 ARG B O 1
ATOM 815 N N . ASP B 1 42 ? 52.537 18.943 25.124 1.00 14.34 41 ASP B N 1
ATOM 816 C CA . ASP B 1 42 ? 52.967 19.121 26.517 1.00 14.62 41 ASP B CA 1
ATOM 817 C C . ASP B 1 42 ? 52.413 18.046 27.451 1.00 15.28 41 ASP B C 1
ATOM 818 O O . ASP B 1 42 ? 53.113 17.488 28.318 1.00 16.03 41 ASP B O 1
ATOM 823 N N . VAL B 1 43 ? 51.161 17.730 27.191 1.00 15.95 42 VAL B N 1
ATOM 824 C CA . VAL B 1 43 ? 50.269 17.099 28.123 1.00 17.35 42 VAL B CA 1
ATOM 825 C C . VAL B 1 43 ? 50.201 15.584 27.900 1.00 18.57 42 VAL B C 1
ATOM 826 O O . VAL B 1 43 ? 49.978 14.832 28.836 1.00 17.92 42 VAL B O 1
ATOM 830 N N . TYR B 1 44 ? 50.383 15.151 26.651 1.00 20.24 43 TYR B N 1
ATOM 831 C CA . TYR B 1 44 ? 50.271 13.735 26.272 1.00 19.43 43 TYR B CA 1
ATOM 832 C C . TYR B 1 44 ? 51.598 13.107 25.856 1.00 20.79 43 TYR B C 1
ATOM 833 O O . TYR B 1 44 ? 51.661 11.914 25.640 1.00 22.92 43 TYR B O 1
ATOM 842 N N . THR B 1 45 ? 52.644 13.895 25.693 1.00 21.72 44 THR B N 1
ATOM 843 C CA . THR B 1 45 ? 53.947 13.333 25.434 1.00 21.94 44 THR B CA 1
ATOM 844 C C . THR B 1 45 ? 54.879 13.866 26.501 1.00 25.71 44 THR B C 1
ATOM 845 O O . THR B 1 45 ? 54.495 14.664 27.372 1.00 25.33 44 THR B O 1
ATOM 849 N N . ARG B 1 46 ? 56.109 13.398 26.442 1.00 29.57 45 ARG B N 1
ATOM 850 C CA . ARG B 1 46 ? 57.123 13.844 27.361 1.00 32.31 45 ARG B CA 1
ATOM 851 C C . ARG B 1 46 ? 58.185 14.574 26.566 1.00 34.31 45 ARG B C 1
ATOM 852 O O . ARG B 1 46 ? 59.364 14.275 26.710 1.00 34.04 45 ARG B O 1
ATOM 860 N N . ARG B 1 47 ? 57.770 15.519 25.720 1.00 36.40 46 ARG B N 1
ATOM 861 C CA . ARG B 1 47 ? 58.722 16.278 24.901 1.00 39.61 46 ARG B CA 1
ATOM 862 C C . ARG B 1 47 ? 59.644 15.377 24.066 1.00 40.34 46 ARG B C 1
ATOM 863 O O . ARG B 1 47 ? 60.835 15.649 23.932 1.00 40.12 46 ARG B O 1
ATOM 871 N N . GLN B 1 48 ? 59.111 14.309 23.501 1.00 41.77 47 GLN B N 1
ATOM 872 C CA . GLN B 1 48 ? 59.966 13.275 22.928 1.00 41.74 47 GLN B CA 1
ATOM 873 C C . GLN B 1 48 ? 60.229 13.527 21.435 1.00 40.19 47 GLN B C 1
ATOM 874 O O . GLN B 1 48 ? 59.326 13.947 20.695 1.00 38.75 47 GLN B O 1
ATOM 880 N N . GLU B 1 49 ? 61.466 13.263 21.000 1.00 37.97 48 GLU B N 1
ATOM 881 C CA . GLU B 1 49 ? 61.799 13.266 19.568 1.00 35.91 48 GLU B CA 1
ATOM 882 C C . GLU B 1 49 ? 60.921 12.241 18.828 1.00 34.34 48 GLU B C 1
ATOM 883 O O . GLU B 1 49 ? 60.798 11.086 19.254 1.00 32.69 48 GLU B O 1
ATOM 887 N N . GLY B 1 50 ? 60.293 12.690 17.742 1.00 33.10 49 GLY B N 1
ATOM 888 C CA . GLY B 1 50 ? 59.716 11.790 16.739 1.00 31.71 49 GLY B CA 1
ATOM 889 C C . GLY B 1 50 ? 58.249 11.432 16.891 1.00 30.56 49 GLY B C 1
ATOM 890 O O . GLY B 1 50 ? 57.779 10.467 16.277 1.00 31.15 49 GLY B O 1
ATOM 891 N N . VAL B 1 51 ? 57.517 12.196 17.696 1.00 28.07 50 VAL B N 1
ATOM 892 C CA . VAL B 1 51 ? 56.097 11.925 17.905 1.00 25.95 50 VAL B CA 1
ATOM 893 C C . VAL B 1 51 ? 55.273 12.801 16.973 1.00 24.59 50 VAL B C 1
ATOM 894 O O . VAL B 1 51 ? 55.502 13.993 16.896 1.00 22.58 50 VAL B O 1
ATOM 898 N N . SER B 1 52 ? 54.334 12.187 16.254 1.00 23.88 51 SER B N 1
ATOM 899 C CA . SER B 1 52 ? 53.404 12.903 15.384 1.00 22.53 51 SER B CA 1
ATOM 900 C C . SER B 1 52 ? 52.062 13.083 16.094 1.00 22.24 51 SER B C 1
ATOM 901 O O . SER B 1 52 ? 51.477 12.118 16.598 1.00 23.64 51 SER B O 1
ATOM 904 N N . ILE B 1 53 ? 51.585 14.321 16.135 1.00 21.11 52 ILE B N 1
ATOM 905 C CA . ILE B 1 53 ? 50.307 14.643 16.760 1.00 20.15 52 ILE B CA 1
ATOM 906 C C . ILE B 1 53 ? 49.329 15.148 15.707 1.00 20.72 52 ILE B C 1
ATOM 907 O O . ILE B 1 53 ? 49.682 15.989 14.861 1.00 19.68 52 ILE B O 1
ATOM 912 N N . TRP B 1 54 ? 48.114 14.612 15.737 1.00 20.40 53 TRP B N 1
ATOM 913 C CA . TRP B 1 54 ? 47.025 15.157 14.944 1.00 21.60 53 TRP B CA 1
ATOM 914 C C . TRP B 1 54 ? 45.960 15.753 15.877 1.00 22.89 53 TRP B C 1
ATOM 915 O O . TRP B 1 54 ? 45.586 15.117 16.866 1.00 22.35 53 TRP B O 1
ATOM 926 N N . VAL B 1 55 ? 45.460 16.944 15.534 1.00 22.23 54 VAL B N 1
ATOM 927 C CA . VAL B 1 55 ? 44.286 17.504 16.178 1.00 22.03 54 VAL B CA 1
ATOM 928 C C . VAL B 1 55 ? 43.120 17.657 15.188 1.00 24.44 54 VAL B C 1
ATOM 929 O O . VAL B 1 55 ? 43.319 17.991 14.010 1.00 25.81 54 VAL B O 1
ATOM 933 N N . VAL B 1 56 ? 41.909 17.406 15.696 1.00 24.96 55 VAL B N 1
ATOM 934 C CA . VAL B 1 56 ? 40.663 17.497 14.938 1.00 24.48 55 VAL B CA 1
ATOM 935 C C . VAL B 1 56 ? 39.584 18.086 15.817 1.00 24.14 55 VAL B C 1
ATOM 936 O O . VAL B 1 56 ? 39.391 17.614 16.926 1.00 27.03 55 VAL B O 1
ATOM 940 N N . PRO B 1 57 ? 38.866 19.108 15.341 1.00 23.99 56 PRO B N 1
ATOM 941 C CA . PRO B 1 57 ? 37.709 19.566 16.090 1.00 23.05 56 PRO B CA 1
ATOM 942 C C . PRO B 1 57 ? 36.701 18.445 16.225 1.00 23.33 56 PRO B C 1
ATOM 943 O O . PRO B 1 57 ? 36.456 17.725 15.250 1.00 24.94 56 PRO B O 1
ATOM 947 N N . SER B 1 58 ? 36.144 18.270 17.417 1.00 22.83 57 SER B N 1
ATOM 948 C CA . SER B 1 58 ? 35.104 17.261 17.635 1.00 24.16 57 SER B CA 1
ATOM 949 C C . SER B 1 58 ? 33.938 17.334 16.667 1.00 22.01 57 SER B C 1
ATOM 950 O O . SER B 1 58 ? 33.430 16.339 16.218 1.00 23.46 57 SER B O 1
ATOM 953 N N . THR B 1 59 ? 33.521 18.531 16.322 1.00 23.20 58 THR B N 1
ATOM 954 C CA . THR B 1 59 ? 32.454 18.699 15.344 1.00 19.98 58 THR B CA 1
ATOM 955 C C . THR B 1 59 ? 32.775 18.005 14.018 1.00 20.60 58 THR B C 1
ATOM 956 O O . THR B 1 59 ? 31.876 17.570 13.337 1.00 23.12 58 THR B O 1
ATOM 960 N N . ALA B 1 60 ? 34.054 17.840 13.685 1.00 22.15 59 ALA B N 1
ATOM 961 C CA . ALA B 1 60 ? 34.475 17.200 12.419 1.00 22.32 59 ALA B CA 1
ATOM 962 C C . ALA B 1 60 ? 34.303 15.670 12.351 1.00 22.70 59 ALA B C 1
ATOM 963 O O . ALA B 1 60 ? 34.288 15.096 11.270 1.00 23.45 59 ALA B O 1
ATOM 965 N N . ILE B 1 61 ? 34.208 15.011 13.495 1.00 25.01 60 ILE B N 1
ATOM 966 C CA . ILE B 1 61 ? 34.131 13.549 13.552 1.00 25.85 60 ILE B CA 1
ATOM 967 C C . ILE B 1 61 ? 32.689 13.094 13.379 1.00 26.09 60 ILE B C 1
ATOM 968 O O . ILE B 1 61 ? 31.810 13.683 14.002 1.00 25.91 60 ILE B O 1
ATOM 973 N N . THR B 1 62 ? 32.442 12.090 12.524 1.00 24.11 61 THR B N 1
ATOM 974 C CA . THR B 1 62 ? 31.144 11.413 12.483 1.00 23.12 61 THR B CA 1
ATOM 975 C C . THR B 1 62 ? 31.326 9.970 12.937 1.00 24.12 61 THR B C 1
ATOM 976 O O . THR B 1 62 ? 32.161 9.253 12.374 1.00 22.94 61 THR B O 1
ATOM 980 N N . ALA B 1 63 ? 30.522 9.540 13.923 1.00 23.67 62 ALA B N 1
ATOM 981 C CA . ALA B 1 63 ? 30.683 8.217 14.554 1.00 22.16 62 ALA B CA 1
ATOM 982 C C . ALA B 1 63 ? 29.609 7.265 14.114 1.00 23.28 62 ALA B C 1
ATOM 983 O O . ALA B 1 63 ? 28.526 7.675 13.743 1.00 23.96 62 ALA B O 1
ATOM 985 N N . SER B 1 64 ? 29.916 5.978 14.157 1.00 26.27 63 SER B N 1
ATOM 986 C CA . SER B 1 64 ? 28.928 4.943 13.876 1.00 27.68 63 SER B CA 1
ATOM 987 C C . SER B 1 64 ? 27.930 4.839 15.033 1.00 30.01 63 SER B C 1
ATOM 988 O O . SER B 1 64 ? 28.301 5.000 16.194 1.00 30.16 63 SER B O 1
ATOM 991 N N . ALA B 1 65 ? 26.669 4.571 14.706 1.00 33.57 64 ALA B N 1
ATOM 992 C CA . ALA B 1 65 ? 25.592 4.469 15.707 1.00 36.97 64 ALA B CA 1
ATOM 993 C C . ALA B 1 65 ? 25.705 3.163 16.514 1.00 41.21 64 ALA B C 1
ATOM 994 O O . ALA B 1 65 ? 26.065 2.125 15.952 1.00 43.05 64 ALA B O 1
ATOM 996 N N . PRO B 1 66 ? 25.418 3.201 17.837 1.00 45.03 65 PRO B N 1
ATOM 997 C CA . PRO B 1 66 ? 25.289 1.945 18.638 1.00 44.85 65 PRO B CA 1
ATOM 998 C C . PRO B 1 66 ? 24.095 1.062 18.286 1.00 43.54 65 PRO B C 1
ATOM 999 O O . PRO B 1 66 ? 23.703 0.988 17.128 1.00 43.09 65 PRO B O 1
#

Foldseek 3Di:
DAFWAKKWKWKADQPGDDTHTDGMDTHRDQVRVVCCCVPPVVVDPRMDMDIGGPVVDDDDDD/DDWFKKWKWKADQPGDDTHTDGMDTDPDQVRVVCCCVPVHPVDPRMDMDIDGPVPDDDDDD

=== Feature glossary ===
Legend for the data blocks above and below:

— What the protein is —

The amino-acid sequence is the protein's primary structure: the linear order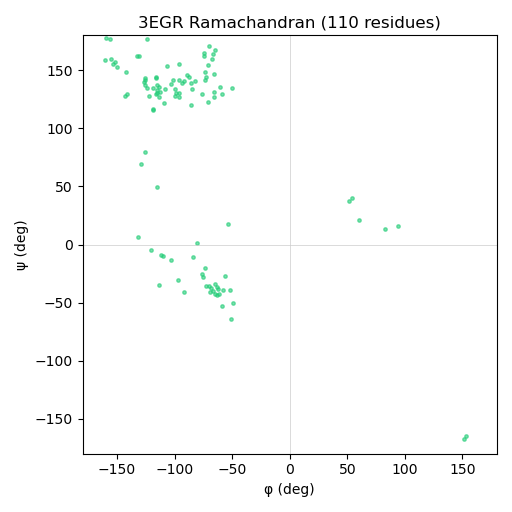 of residues from the N-terminus to the C-terminus, written in one-letter code. Everything else here — the 3D coordinates, the secondary structure, the domain annotations — is ultimately a consequence of this string.

Functional annotations link the protein to curated databases. InterPro entries identify conserved domains and families by matching the sequence against member-database signatures (Pfam, PROSITE, CDD, …). Gene Ontology (GO) terms describe molecular function, biological process, and cellular component in a controlled vocabulary. CATH places the structure in a hierarchical fold classification (Class/Architecture/Topology/Homologous-superfamily). The organism is the source species.

— Where its atoms are —

Atomic coordinates in PDBx/mmCIF format — the same representation the Protein Data Bank distributes. Each line of the _atom_site loop places one backbone atom in Cartesian space (units: ångströms, origin: arbitrary).

The six renders are orthographic views along the three Cartesian axes in both directions. Representation (cartoon, sticks, or surface) and color scheme (sequence-rainbow or by-chain) vary across proteins so the training set covers all the common visualization conventions.

— Local backbone conformation —

Eight-state secondary structure (DSSP): H is the canonical α-helix, G the tighter 3₁₀-helix, I the wider π-helix; E/B are β-structure, T and S are turns and bends, and '-' is everything else. DSSP derives these from the pattern of main-chain N–H···O=C hydrogen bonds, not from the sequence.

Three-state secondary structure (P-SEA) collapses the eight DSSP classes into helix (a), strand (b), and coil (c). P-SEA assigns these from Cα geometry alone — distances and angles — without requiring backbone oxygens, so it works on any Cα trace.

φ (phi) and ψ (psi) are the two rotatable backbone dihedrals per residue: φ is the C(i-1)–N–Cα–C torsion, ψ is the N–Cα–C–N(i+1) torsion, both in degrees on (−180°, 180°]. α-helical residues cluster near (−60°, −45°); β-strand residues near (−120°, +130°). A Ramachandran plot is simply a scatter of (φ, ψ) for every residue.

— Global shape and packing —

The geometric summary reports three shape descriptors. Rg (radius of gyration) measures how spread out the Cα atoms are about their centre of mass; compact globul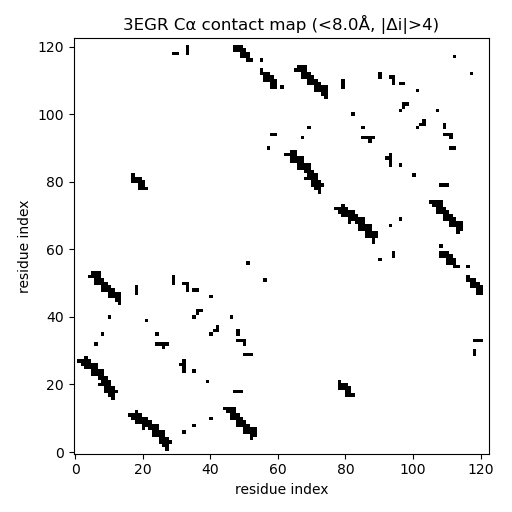ar proteins have small Rg, elongated or unfolded ones large. Cα contacts (<8 Å, |i−j|>4) count long-range residue pairs in spatial proximity — high for tightly packed folds, near zero for rods or random coil. The bounding-box extents give the protein's footprint along x, y, z in Å.

SASA measures how much of the protein is reachable by solvent. It is computed by rolling a water-sized probe over the 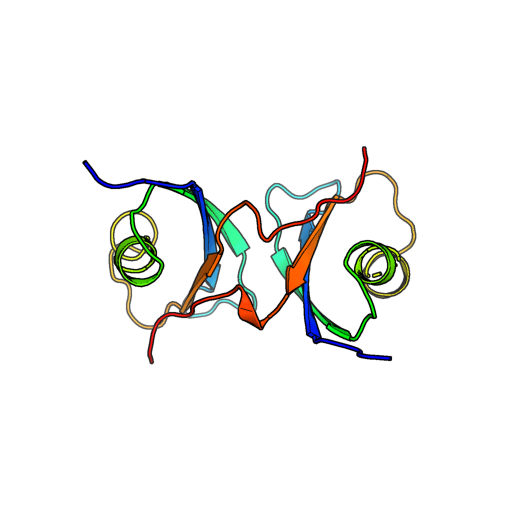atomic surface and summing the exposed area (Å²). Per-residue SASA distinguishes core (buried, low SASA) from surface (exposed, high SASA) residues; total SASA is a whole-molecule size measure.

Plot images: a contact map (which residues are close in 3D, as an N×N binary image), a Ramachandran scatter (backbone torsion angles, revealing secondary-structure composition at a glance), and — for AlphaFold structures — a PAE heatmap (pairwise prediction confidence).

— Structural neighborhood —

A 3Di character summarizes, for each residue, the relative orientation of the Cα frame of its nearest spatial neighbor. Because it encodes fold topology rather than chemistry, 3Di alignments detect remote structural similarity that sequence alignment misses.

The Foldseek neighbor list gives the closest experimentally determined structures in the PDB, ranked by structural alignment. TM-score near 1 means near-identical fold; near 0.3 means only rough topology match. This is how one finds what a novel AlphaFold prediction most resembles in the solved-structure universe.

— Confidence and disorder —

For AlphaFold models, the B-factor field carries pLDDT — the model's own estimate of local accuracy on a 0–100 scale. Regions with pLDDT<50 should be treated as essentially unmodeled; they often correspond to intrinsically disordered segments.

Crystallographic B-factors measure how much each atom's electron density is smeared out, in Å². They rise in mobile loops and surface residues and fall in the buried interior. In AlphaFold models this column is repurposed to hold pLDDT instead.

Predicted Aligned Error (PAE) is an AlphaFold confidence matrix: entry (i, j) is the expected error in the position of residue j, in ångströms, when the prediction is superimposed on the true structure at residue i. Low PAE within a block of residues means that block is internally rigid and well-predicted; high PAE between two blocks means their relative placement is uncertain even if each block individually is confident.